Protein AF-A0A1S3MKS4-F1 (afdb_monomer_lite)

Radius of gyration: 28.26 Å; chains: 1; bounding box: 86×45×65 Å

Secondary structure (DSSP, 8-state):
----SSSHHHHHHHHHHHHHHHHHHHHHHHHHHHHHHTTTTTTT-HHHHHHHHHHHHHHHHHHHH-GGGHHHHHHHHHHHHHHHHHHHGGG-TTTTS-TTSSSS----------SS-SSS-EEEEEEESSSS-EEEEEEETT--HHHHHHHHHHHHT--GGG------------

Structure (mmCIF, N/CA/C/O backbone):
data_AF-A0A1S3MKS4-F1
#
_entry.id   AF-A0A1S3MKS4-F1
#
loop_
_atom_site.group_PDB
_atom_site.id
_atom_site.type_symbol
_atom_site.label_atom_id
_atom_site.label_alt_id
_atom_site.label_comp_id
_atom_site.label_asym_id
_atom_site.label_entity_id
_atom_site.label_seq_id
_atom_site.pdbx_PDB_ins_code
_atom_site.Cartn_x
_atom_site.Cartn_y
_atom_site.Cartn_z
_atom_site.occupancy
_atom_site.B_iso_or_equiv
_atom_site.auth_seq_id
_atom_site.auth_comp_id
_atom_site.auth_asym_id
_atom_site.auth_atom_id
_atom_site.pdbx_PDB_model_num
ATOM 1 N N . MET A 1 1 ? -54.703 14.744 34.509 1.00 38.34 1 MET A N 1
ATOM 2 C CA . MET A 1 1 ? -54.227 13.527 33.822 1.00 38.34 1 MET A CA 1
ATOM 3 C C . MET A 1 1 ? -53.393 14.000 32.650 1.00 38.34 1 MET A C 1
ATOM 5 O O . MET A 1 1 ? -53.961 14.507 31.702 1.00 38.34 1 MET A O 1
ATOM 9 N N . GLU A 1 2 ? -52.072 13.925 32.760 1.00 41.91 2 GLU A N 1
ATOM 10 C CA . GLU A 1 2 ? -51.130 14.356 31.719 1.00 41.91 2 GLU A CA 1
ATOM 11 C C . GLU A 1 2 ? -50.204 13.179 31.422 1.00 41.91 2 GLU A C 1
ATOM 13 O O . GLU A 1 2 ? -49.578 12.676 32.361 1.00 41.91 2 GLU A O 1
ATOM 18 N N . PRO A 1 3 ? -50.083 12.734 30.162 1.00 53.00 3 PRO A N 1
ATOM 19 C CA . PRO A 1 3 ? -48.975 11.881 29.792 1.00 53.00 3 PRO A CA 1
ATOM 20 C C . PRO A 1 3 ? -48.104 12.503 28.689 1.00 53.00 3 PRO A C 1
ATOM 22 O O . PRO A 1 3 ? -48.489 12.631 27.531 1.00 53.00 3 PRO A O 1
ATOM 25 N N . THR A 1 4 ? -46.845 12.725 29.078 1.00 53.44 4 THR A N 1
ATOM 26 C CA . THR A 1 4 ? -45.621 12.344 28.345 1.00 53.44 4 THR A CA 1
ATOM 27 C C . THR A 1 4 ? -45.410 12.868 26.920 1.00 53.44 4 THR A C 1
ATOM 29 O O . THR A 1 4 ? -45.708 12.189 25.940 1.00 53.44 4 THR A O 1
ATOM 32 N N . TY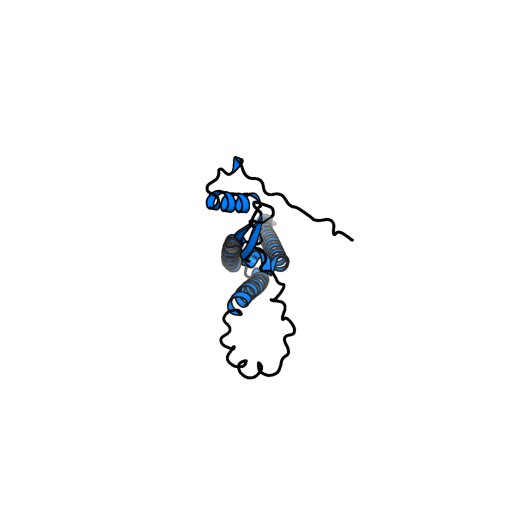R A 1 5 ? -44.670 13.979 26.804 1.00 42.50 5 TYR A N 1
ATOM 33 C CA . TYR A 1 5 ? -44.016 14.398 25.551 1.00 42.50 5 TYR A CA 1
ATOM 34 C C . TYR A 1 5 ? -42.472 14.488 25.629 1.00 42.50 5 TYR A C 1
ATOM 36 O O . TYR A 1 5 ? -41.839 15.085 24.763 1.00 42.50 5 TYR A O 1
ATOM 44 N N . CYS A 1 6 ? -41.814 13.878 26.627 1.00 45.75 6 CYS A N 1
ATOM 45 C CA . CYS A 1 6 ? -40.355 14.039 26.803 1.00 45.75 6 CYS A CA 1
ATOM 46 C C . CYS A 1 6 ? -39.463 12.863 26.356 1.00 45.75 6 CYS A C 1
ATOM 48 O O . CYS A 1 6 ? -38.249 13.036 26.289 1.00 45.75 6 CYS A O 1
ATOM 50 N N . SER A 1 7 ? -39.996 11.700 25.959 1.00 49.00 7 SER A N 1
ATOM 51 C CA . SER A 1 7 ? -39.128 10.549 25.618 1.00 49.00 7 SER A CA 1
ATOM 52 C C . SER A 1 7 ? -38.629 10.510 24.166 1.00 49.00 7 SER A C 1
ATOM 54 O O . SER A 1 7 ? -37.606 9.887 23.892 1.00 49.00 7 SER A O 1
ATOM 56 N N . ARG A 1 8 ? -39.273 11.194 23.205 1.00 41.84 8 ARG A N 1
ATOM 57 C CA . ARG A 1 8 ? -38.901 11.059 21.775 1.00 41.84 8 ARG A CA 1
ATOM 58 C C . ARG A 1 8 ? -37.531 11.642 21.410 1.00 41.84 8 ARG A C 1
ATOM 60 O O . ARG A 1 8 ? -36.870 11.098 20.533 1.00 41.84 8 ARG A O 1
ATOM 67 N N . ARG A 1 9 ? -37.076 12.714 22.070 1.00 46.56 9 ARG A N 1
ATOM 68 C CA . ARG A 1 9 ? -35.810 13.383 21.701 1.00 46.56 9 ARG A CA 1
ATOM 69 C C . ARG A 1 9 ? -34.565 12.652 22.216 1.00 46.56 9 ARG A C 1
ATOM 71 O O . ARG A 1 9 ? -33.535 12.668 21.549 1.00 46.56 9 ARG A O 1
ATOM 78 N N . HIS A 1 10 ? -34.663 11.958 23.352 1.00 47.22 10 HIS A N 1
ATOM 79 C CA . HIS A 1 10 ? -33.531 11.229 23.935 1.00 47.22 10 HIS A CA 1
ATOM 80 C C . HIS A 1 10 ? -33.202 9.921 23.203 1.00 47.22 10 HIS A C 1
ATOM 82 O O . HIS A 1 10 ? -32.030 9.561 23.112 1.00 47.22 10 HIS A O 1
ATOM 88 N N . HIS A 1 11 ? -34.196 9.234 22.630 1.00 48.22 11 HIS A N 1
ATOM 89 C CA . HIS A 1 11 ? -33.943 8.021 21.844 1.00 48.22 11 HIS A CA 1
ATOM 90 C C . HIS A 1 11 ? -33.217 8.322 20.527 1.00 48.22 11 HIS A C 1
ATOM 92 O O . HIS A 1 11 ? -32.281 7.613 20.172 1.00 48.22 11 HIS A O 1
ATOM 98 N N . GLN A 1 12 ? -33.565 9.425 19.857 1.00 52.16 12 GLN A N 1
ATOM 99 C CA . GLN A 1 12 ? -33.000 9.768 18.551 1.00 52.16 12 GLN A CA 1
ATOM 100 C C . GLN A 1 12 ? -31.512 10.163 18.610 1.00 52.16 12 GLN A C 1
ATOM 102 O O . GLN A 1 12 ? -30.762 9.865 17.685 1.00 52.16 12 GLN A O 1
ATOM 107 N N . GLY A 1 13 ? -31.060 10.810 19.692 1.00 56.75 13 GLY A N 1
ATOM 108 C CA . GLY A 1 13 ? -29.636 11.113 19.897 1.00 56.75 13 GLY A CA 1
ATOM 109 C C . GLY A 1 13 ? -28.801 9.870 20.225 1.00 56.75 13 GLY A C 1
ATOM 110 O O . GLY A 1 13 ? -27.683 9.727 19.734 1.00 56.75 13 GLY A O 1
ATOM 111 N N . LYS A 1 14 ? -29.372 8.937 21.001 1.00 58.12 14 LYS A N 1
ATOM 112 C CA . LYS A 1 14 ? -28.732 7.661 21.360 1.00 58.12 14 LYS A CA 1
ATOM 113 C C . LYS A 1 14 ? -28.582 6.727 20.155 1.00 58.12 14 LYS A C 1
ATOM 115 O O . LYS A 1 14 ? -27.545 6.084 20.025 1.00 58.12 14 LYS A O 1
ATOM 120 N N . ASP A 1 15 ? -29.579 6.692 19.270 1.00 61.84 15 ASP A N 1
ATOM 121 C CA . ASP A 1 15 ? -29.527 5.901 18.032 1.00 61.84 15 ASP A CA 1
ATOM 122 C C . ASP A 1 15 ? -28.475 6.428 17.055 1.00 61.84 15 ASP A C 1
ATOM 124 O O . ASP A 1 15 ? -27.693 5.652 16.515 1.00 61.84 15 ASP A O 1
ATOM 128 N N . LYS A 1 16 ? -28.378 7.754 16.891 1.00 66.06 16 LYS A N 1
ATOM 129 C CA . LYS A 1 16 ? -27.357 8.367 16.029 1.00 66.06 16 LYS A CA 1
ATOM 130 C C . LYS A 1 16 ? -25.936 8.084 16.518 1.00 66.06 16 LYS A C 1
ATOM 132 O O . LYS A 1 16 ? -25.069 7.776 15.709 1.00 66.06 16 LYS A O 1
ATOM 137 N N . GLY A 1 17 ? -25.695 8.148 17.831 1.00 72.19 17 GLY A N 1
ATOM 138 C CA . GLY A 1 17 ? -24.394 7.786 18.407 1.00 72.19 17 GLY A CA 1
ATOM 139 C C . GLY A 1 17 ? -24.044 6.315 18.167 1.00 72.19 17 GLY A C 1
ATOM 140 O O . GLY A 1 17 ? -22.916 5.991 17.803 1.00 72.19 17 GLY A O 1
ATOM 141 N N . LYS A 1 18 ? -25.033 5.423 18.284 1.00 78.94 18 LYS A N 1
ATOM 142 C CA . LYS A 1 18 ? -24.865 3.994 18.000 1.00 78.94 18 LYS A CA 1
ATOM 143 C C . LYS A 1 18 ? -24.568 3.725 16.520 1.00 78.94 18 LYS A C 1
ATOM 145 O O . LYS A 1 18 ? -23.648 2.977 16.217 1.00 78.94 18 LYS A O 1
ATOM 150 N N . GLU A 1 19 ? -25.262 4.402 15.610 1.00 83.44 19 GLU A N 1
ATOM 151 C CA . GLU A 1 19 ? -25.016 4.303 14.167 1.00 83.44 19 GLU A CA 1
ATOM 152 C C . GLU A 1 19 ? -23.606 4.788 13.787 1.00 83.44 19 GLU A C 1
ATOM 154 O O . GLU A 1 19 ? -22.912 4.149 12.992 1.00 83.44 19 GLU A O 1
ATOM 159 N N . VAL A 1 20 ? -23.143 5.893 14.383 1.00 84.50 20 VAL A N 1
ATOM 160 C CA . VAL A 1 20 ? -21.775 6.403 14.185 1.00 84.50 20 VAL A CA 1
ATOM 161 C C . VAL A 1 20 ? -20.740 5.392 14.679 1.00 84.50 20 VAL A C 1
ATOM 163 O O . VAL A 1 20 ? -19.743 5.156 13.994 1.00 84.50 20 VAL A O 1
ATOM 166 N N . LEU A 1 21 ? -20.981 4.755 15.826 1.00 82.88 21 LEU A N 1
ATOM 167 C CA . LEU A 1 21 ? -20.105 3.704 16.340 1.00 82.88 21 LEU A CA 1
ATOM 168 C C . LEU A 1 21 ? -20.056 2.478 15.442 1.00 82.88 21 LEU A C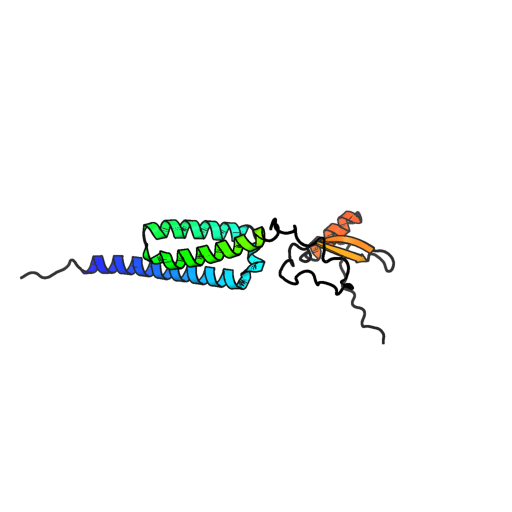 1
ATOM 170 O O . LEU A 1 21 ? -18.972 1.953 15.192 1.00 82.88 21 LEU A O 1
ATOM 174 N N . ASP A 1 22 ? -21.204 2.027 14.948 1.00 85.31 22 ASP A N 1
ATOM 175 C CA . ASP A 1 22 ? -21.280 0.856 14.078 1.00 85.31 22 ASP A CA 1
ATOM 176 C C . ASP A 1 22 ? -20.527 1.109 12.765 1.00 85.31 22 ASP A C 1
ATOM 178 O O . ASP A 1 22 ? -19.748 0.263 12.320 1.00 85.31 22 ASP A O 1
ATOM 182 N N . ARG A 1 23 ? -20.640 2.319 12.202 1.00 88.62 23 ARG A N 1
ATOM 183 C CA . ARG A 1 23 ? -19.836 2.744 11.043 1.00 88.62 23 ARG A CA 1
ATOM 184 C C . ARG A 1 23 ? -18.339 2.757 11.352 1.00 88.62 23 ARG A C 1
ATOM 186 O O . ARG A 1 23 ? -17.548 2.245 10.561 1.00 88.62 23 ARG A O 1
ATOM 193 N N . LYS A 1 24 ? -17.932 3.287 12.510 1.00 87.50 24 LYS A N 1
ATOM 194 C CA . LYS A 1 24 ? -16.525 3.266 12.948 1.00 87.50 24 LYS A CA 1
ATOM 195 C C . LYS A 1 24 ? -15.999 1.833 13.076 1.00 87.50 24 LYS A C 1
ATOM 197 O O . LYS A 1 24 ? -14.918 1.536 12.569 1.00 87.50 24 LYS A O 1
ATOM 202 N N . ARG A 1 25 ? -16.780 0.917 13.660 1.00 87.50 25 ARG A N 1
ATOM 203 C CA . ARG A 1 25 ? -16.433 -0.515 13.741 1.00 87.50 25 ARG A CA 1
ATOM 204 C C . ARG A 1 25 ? -16.270 -1.148 12.363 1.00 87.50 25 ARG A C 1
ATOM 206 O O . ARG A 1 25 ? -15.314 -1.891 12.158 1.00 87.50 25 ARG A O 1
ATOM 213 N N . GLN A 1 26 ? -17.152 -0.838 11.413 1.00 89.62 26 GLN A N 1
ATOM 214 C CA . GLN A 1 26 ? -17.040 -1.337 10.038 1.00 89.62 26 GLN A CA 1
ATOM 215 C C . GLN A 1 26 ? -15.741 -0.882 9.368 1.00 89.62 26 GLN A C 1
ATOM 217 O O . GLN A 1 26 ? -15.043 -1.704 8.775 1.00 89.62 26 GLN A O 1
ATOM 222 N N . VAL A 1 27 ? -15.375 0.396 9.514 1.00 91.12 27 VAL A N 1
ATOM 223 C CA . VAL A 1 27 ? -14.112 0.925 8.976 1.00 91.12 27 VAL A CA 1
ATOM 224 C C . VAL A 1 27 ? -12.915 0.219 9.613 1.00 91.12 27 VAL A C 1
ATOM 226 O O . VAL A 1 27 ? -12.018 -0.226 8.901 1.00 91.12 27 VAL A O 1
ATOM 229 N N . LEU A 1 28 ? -12.908 0.051 10.937 1.00 89.00 28 LEU A N 1
ATOM 230 C CA . LEU A 1 28 ? -11.826 -0.646 11.639 1.00 89.00 28 LEU A CA 1
ATOM 231 C C . LEU A 1 28 ? -11.705 -2.109 11.215 1.00 89.00 28 LEU A C 1
ATOM 233 O O . LEU A 1 28 ? -10.592 -2.610 11.041 1.00 89.00 28 LEU A O 1
ATOM 237 N N . HIS A 1 29 ? -12.834 -2.786 11.011 1.00 89.50 29 HIS A N 1
ATOM 238 C CA . HIS A 1 29 ? -12.849 -4.153 10.512 1.00 89.50 29 HIS A CA 1
ATOM 239 C C . HIS A 1 29 ? -12.270 -4.236 9.097 1.00 89.50 29 HIS A C 1
ATOM 241 O O . HIS A 1 29 ? -11.389 -5.059 8.849 1.00 89.50 29 HIS A O 1
ATOM 247 N N . LEU A 1 30 ? -12.693 -3.339 8.203 1.00 91.25 30 LEU A N 1
ATOM 248 C CA . LEU A 1 30 ? -12.200 -3.274 6.830 1.00 91.25 30 LEU A CA 1
ATOM 249 C C . LEU A 1 30 ? -10.694 -2.999 6.783 1.00 91.25 30 LEU A C 1
ATOM 251 O O . LEU A 1 30 ? -9.970 -3.699 6.079 1.00 91.25 30 LEU A O 1
ATOM 255 N N . VAL A 1 31 ? -10.206 -2.029 7.562 1.00 89.50 31 VAL A N 1
ATOM 256 C CA . VAL A 1 31 ? -8.768 -1.730 7.643 1.00 89.50 31 VAL A CA 1
ATOM 257 C C . VAL A 1 31 ? -8.005 -2.934 8.183 1.00 89.50 31 VAL A C 1
ATOM 259 O O . VAL A 1 31 ? -6.984 -3.308 7.616 1.00 89.50 31 VAL A O 1
ATOM 262 N N . THR A 1 32 ? -8.516 -3.588 9.227 1.00 86.06 32 THR A N 1
ATOM 263 C CA . THR A 1 32 ? -7.887 -4.794 9.782 1.00 86.06 32 THR A CA 1
ATOM 264 C C . THR A 1 32 ? -7.781 -5.890 8.721 1.00 86.06 32 THR A C 1
ATOM 266 O O . THR A 1 32 ? -6.701 -6.448 8.533 1.00 86.06 32 THR A O 1
ATOM 269 N N . GLN A 1 33 ? -8.859 -6.158 7.979 1.00 86.56 33 GLN A N 1
ATOM 270 C CA . GLN A 1 33 ? -8.861 -7.133 6.887 1.00 86.56 33 GLN A CA 1
ATOM 271 C C . GLN A 1 33 ? -7.878 -6.749 5.777 1.00 86.56 33 GLN A C 1
ATOM 273 O O . GLN A 1 33 ? -7.039 -7.562 5.386 1.00 86.56 33 GLN A O 1
ATOM 278 N N . TRP A 1 34 ? -7.918 -5.502 5.314 1.00 88.00 34 TRP A N 1
ATOM 279 C CA . TRP A 1 34 ? -7.009 -4.993 4.290 1.00 88.00 34 TRP A CA 1
ATOM 280 C C . TRP A 1 34 ? -5.543 -5.149 4.708 1.00 88.00 34 TRP A C 1
ATOM 282 O O . TRP A 1 34 ? -4.741 -5.725 3.971 1.00 88.00 34 TRP A O 1
ATOM 292 N N . THR A 1 35 ? -5.196 -4.753 5.932 1.00 83.50 35 THR A N 1
ATOM 293 C CA . THR A 1 35 ? -3.832 -4.898 6.450 1.00 83.50 35 THR A CA 1
ATOM 294 C C . THR A 1 35 ? -3.424 -6.365 6.622 1.00 83.50 35 THR A C 1
ATOM 296 O O . THR A 1 35 ? -2.253 -6.691 6.439 1.00 83.50 35 THR A O 1
ATOM 299 N N . THR A 1 36 ? -4.349 -7.279 6.938 1.00 81.75 36 THR A N 1
ATOM 300 C CA . THR A 1 36 ? -4.029 -8.719 6.970 1.00 81.75 36 THR A CA 1
ATOM 301 C C . THR A 1 36 ? -3.777 -9.314 5.586 1.00 81.75 36 THR A C 1
ATOM 303 O O . THR A 1 36 ? -2.916 -10.183 5.465 1.00 81.75 36 THR A O 1
ATOM 306 N N . LEU A 1 37 ? -4.479 -8.843 4.551 1.00 81.56 37 LEU A N 1
ATOM 307 C CA . LEU A 1 37 ? -4.343 -9.347 3.180 1.00 81.56 37 LEU A CA 1
ATOM 308 C C . LEU A 1 37 ? -3.041 -8.877 2.525 1.00 81.56 37 LEU A C 1
ATOM 310 O O . LEU A 1 37 ? -2.322 -9.678 1.935 1.00 81.56 37 LEU A O 1
ATOM 314 N N . TYR A 1 38 ? -2.698 -7.598 2.681 1.00 72.50 38 TYR A N 1
ATOM 315 C CA . TYR A 1 38 ? -1.514 -6.989 2.062 1.00 72.50 38 TYR A CA 1
ATOM 316 C C . TYR A 1 38 ? -0.325 -6.870 3.033 1.00 72.50 38 TYR A C 1
ATOM 318 O O . TYR A 1 38 ? 0.545 -6.016 2.873 1.00 72.50 38 TYR A O 1
ATOM 326 N N . ARG A 1 39 ? -0.289 -7.740 4.050 1.00 70.25 39 ARG A N 1
ATOM 327 C CA . ARG A 1 39 ? 0.582 -7.698 5.240 1.00 70.25 39 ARG A CA 1
ATOM 328 C C . ARG A 1 39 ? 2.035 -7.306 4.984 1.00 70.25 39 ARG A C 1
ATOM 330 O O . ARG A 1 39 ? 2.580 -6.490 5.725 1.00 70.25 39 ARG A O 1
ATOM 337 N N . ASP A 1 40 ? 2.650 -7.914 3.979 1.00 65.75 40 ASP A N 1
ATOM 338 C CA . ASP A 1 40 ? 4.070 -7.728 3.695 1.00 65.75 40 ASP A CA 1
ATOM 339 C C . ASP A 1 40 ? 4.319 -6.607 2.666 1.00 65.75 40 ASP A C 1
ATOM 341 O O . ASP A 1 40 ? 5.381 -6.001 2.688 1.00 65.75 40 ASP A O 1
ATOM 345 N N . PHE A 1 41 ? 3.332 -6.291 1.817 1.00 63.75 41 PHE A N 1
ATOM 346 C CA . PHE A 1 41 ? 3.397 -5.219 0.812 1.00 63.75 41 PHE A CA 1
ATOM 347 C C . PHE A 1 41 ? 3.255 -3.835 1.456 1.00 63.75 41 PHE A C 1
ATOM 349 O O . PHE A 1 41 ? 4.059 -2.936 1.245 1.00 63.75 41 PHE A O 1
ATOM 356 N N . LEU A 1 42 ? 2.284 -3.694 2.358 1.00 66.75 42 LEU A N 1
ATOM 357 C CA . LEU A 1 42 ? 2.009 -2.448 3.078 1.00 66.75 42 LEU A CA 1
ATOM 358 C C . LEU A 1 42 ? 3.097 -2.055 4.085 1.00 66.75 42 LEU A C 1
ATOM 360 O O . LEU A 1 42 ? 3.021 -0.986 4.684 1.00 66.75 42 LEU A O 1
ATOM 364 N N . ARG A 1 43 ? 4.076 -2.936 4.324 1.00 67.12 43 ARG A N 1
ATOM 365 C CA . ARG A 1 43 ? 5.134 -2.728 5.317 1.00 67.12 43 ARG A CA 1
ATOM 366 C C . ARG A 1 43 ? 6.178 -1.720 4.880 1.00 67.12 43 ARG A C 1
ATOM 368 O O . ARG A 1 43 ? 6.755 -1.035 5.728 1.00 67.12 43 ARG A O 1
ATOM 375 N N . GLU A 1 44 ? 6.460 -1.673 3.590 1.00 64.50 44 GLU A N 1
ATOM 376 C CA . GLU A 1 44 ? 7.534 -0.841 3.052 1.00 64.50 44 GLU A CA 1
ATOM 377 C C . GLU A 1 44 ? 7.055 0.594 2.805 1.00 64.50 44 GLU A C 1
ATOM 379 O O . GLU A 1 44 ? 7.851 1.524 2.891 1.00 64.50 44 GLU A O 1
ATOM 384 N N . ASP A 1 45 ? 5.746 0.784 2.641 1.00 76.50 45 ASP A N 1
ATOM 385 C CA . ASP A 1 45 ? 5.136 2.067 2.319 1.00 76.50 45 ASP A CA 1
ATOM 386 C C . ASP A 1 45 ? 5.037 3.015 3.539 1.00 76.50 45 ASP A C 1
ATOM 388 O O . ASP A 1 45 ? 4.386 2.731 4.553 1.00 76.50 45 ASP A O 1
ATOM 392 N N . GLU A 1 46 ? 5.684 4.180 3.440 1.00 79.94 46 GLU A N 1
ATOM 393 C CA . GLU A 1 46 ? 5.669 5.228 4.471 1.00 79.94 46 GLU A CA 1
ATOM 394 C C . GLU A 1 46 ? 4.286 5.872 4.664 1.00 79.94 46 GLU A C 1
ATOM 396 O O . GLU A 1 46 ? 3.904 6.210 5.792 1.00 79.94 46 GLU A O 1
ATOM 401 N N . HIS A 1 47 ? 3.490 6.003 3.601 1.00 82.06 47 HIS A N 1
ATOM 402 C CA . HIS A 1 47 ? 2.135 6.546 3.681 1.00 82.06 47 HIS A CA 1
ATOM 403 C C . HIS A 1 47 ? 1.219 5.609 4.458 1.00 82.06 47 HIS A C 1
ATOM 405 O O . HIS A 1 47 ? 0.419 6.068 5.280 1.00 82.06 47 HIS A O 1
ATOM 411 N N . VAL A 1 48 ? 1.374 4.298 4.278 1.00 84.38 48 VAL A N 1
ATOM 412 C CA . VAL A 1 48 ? 0.598 3.310 5.035 1.00 84.38 48 VAL A CA 1
ATOM 413 C C . VAL A 1 48 ? 0.970 3.345 6.516 1.00 84.38 48 VAL A C 1
ATOM 415 O O . VAL A 1 48 ? 0.082 3.334 7.374 1.00 84.38 48 VAL A O 1
ATOM 418 N N . LYS A 1 49 ? 2.259 3.486 6.852 1.00 81.69 49 LYS A N 1
ATOM 419 C CA . LYS A 1 49 ? 2.698 3.676 8.248 1.00 81.69 49 LYS A CA 1
ATOM 420 C C . LYS A 1 49 ? 2.069 4.923 8.872 1.00 81.69 49 LYS A C 1
ATOM 422 O O . LYS A 1 49 ? 1.569 4.860 10.002 1.00 81.69 49 LYS A O 1
ATOM 427 N N . LEU A 1 50 ? 2.064 6.044 8.150 1.00 86.62 50 LEU A N 1
ATOM 428 C CA . LEU A 1 50 ? 1.472 7.297 8.622 1.00 86.62 50 LEU A CA 1
ATOM 429 C C . LEU A 1 50 ? -0.049 7.187 8.796 1.00 86.62 50 LEU A C 1
ATOM 431 O O . LEU A 1 50 ? -0.582 7.627 9.822 1.00 86.62 50 LEU A O 1
ATOM 435 N N . PHE A 1 51 ? -0.737 6.562 7.839 1.00 89.00 51 PHE A N 1
ATOM 436 C CA . PHE A 1 51 ? -2.170 6.288 7.909 1.00 89.00 51 PHE A CA 1
ATOM 437 C C . PHE A 1 51 ? -2.508 5.455 9.148 1.00 89.00 51 PHE A C 1
ATOM 439 O O . PHE A 1 51 ? -3.337 5.864 9.958 1.00 89.00 51 PHE A O 1
ATOM 446 N N . MET A 1 52 ? -1.802 4.342 9.364 1.00 86.88 52 MET A N 1
ATOM 447 C CA . MET A 1 52 ? -2.040 3.448 10.500 1.00 86.88 52 MET A CA 1
ATOM 448 C C . MET A 1 52 ? -1.788 4.133 11.850 1.00 86.88 52 MET A C 1
ATOM 450 O O . MET A 1 52 ? -2.559 3.950 12.794 1.00 86.88 52 MET A O 1
ATOM 454 N N . LYS A 1 53 ? -0.744 4.968 11.949 1.00 86.56 53 LYS A N 1
ATOM 455 C CA . LYS A 1 53 ? -0.468 5.773 13.151 1.00 86.56 53 LYS A CA 1
ATOM 456 C C . LYS A 1 53 ? -1.591 6.773 13.427 1.00 86.56 53 LYS A C 1
ATOM 458 O O . LYS A 1 53 ? -1.994 6.948 14.577 1.00 86.56 53 LYS A O 1
ATOM 463 N N . THR A 1 54 ? -2.091 7.418 12.380 1.00 90.44 54 THR A N 1
ATOM 464 C CA . THR A 1 54 ? -3.177 8.396 12.476 1.00 90.44 54 THR A CA 1
ATOM 465 C C . THR A 1 54 ? -4.489 7.727 12.878 1.00 90.44 54 THR A C 1
ATOM 467 O O . THR A 1 54 ? -5.143 8.187 13.810 1.00 90.44 54 THR A O 1
ATOM 470 N N . LEU A 1 55 ? -4.822 6.596 12.254 1.00 89.81 55 LEU A N 1
ATOM 471 C CA . LEU A 1 55 ? -5.997 5.796 12.588 1.00 89.81 55 LEU A CA 1
ATOM 472 C C . LEU A 1 55 ? -5.970 5.327 14.046 1.00 89.81 55 LEU A C 1
ATOM 474 O O . LEU A 1 55 ? -6.970 5.439 14.747 1.00 89.81 55 LEU A O 1
ATOM 478 N N . TYR A 1 56 ? -4.819 4.840 14.520 1.00 86.81 56 TYR A N 1
ATOM 479 C CA . TYR A 1 56 ? -4.677 4.405 15.908 1.00 86.81 56 TYR A CA 1
ATOM 480 C C . TYR A 1 56 ? -4.885 5.559 16.897 1.00 86.81 56 TYR A C 1
ATOM 482 O O . TYR A 1 56 ? -5.505 5.356 17.936 1.00 86.81 56 TYR A O 1
ATOM 490 N N . ARG A 1 57 ? -4.422 6.774 16.572 1.00 89.06 57 ARG A N 1
ATOM 491 C CA . ARG A 1 57 ? -4.678 7.966 17.394 1.00 89.06 57 ARG A CA 1
ATOM 492 C C . ARG A 1 57 ? -6.171 8.288 17.470 1.00 89.06 57 ARG A C 1
ATOM 494 O O . ARG A 1 57 ? -6.681 8.400 18.575 1.00 89.06 57 ARG A O 1
ATOM 501 N N . PHE A 1 58 ? -6.873 8.322 16.336 1.00 88.56 58 PHE A N 1
ATOM 502 C CA . PHE A 1 58 ? -8.323 8.553 16.332 1.00 88.56 58 PHE A CA 1
ATOM 503 C C . PHE A 1 58 ? -9.094 7.491 17.114 1.00 88.56 58 PHE A C 1
ATOM 505 O O . PHE A 1 58 ? -10.036 7.807 17.828 1.00 88.56 58 PHE A O 1
ATOM 512 N N . LEU A 1 59 ? -8.669 6.232 17.027 1.00 87.88 59 LEU A N 1
ATOM 513 C CA . LEU A 1 59 ? -9.285 5.158 17.794 1.00 87.88 59 LEU A CA 1
ATOM 514 C C . LEU A 1 59 ? -9.075 5.329 19.310 1.00 87.88 59 LEU A C 1
ATOM 516 O O . LEU A 1 59 ? -9.959 4.982 20.090 1.00 87.88 59 LEU A O 1
ATOM 520 N N . LEU A 1 60 ? -7.913 5.834 19.739 1.00 85.81 60 LEU A N 1
ATOM 521 C CA . LEU A 1 60 ? -7.664 6.138 21.151 1.00 85.81 60 LEU A CA 1
ATOM 522 C C . LEU A 1 60 ? -8.525 7.305 21.640 1.00 85.81 60 LEU A C 1
ATOM 524 O O . LEU A 1 60 ? -9.041 7.234 22.754 1.00 85.81 60 LEU A O 1
ATOM 528 N N . ASP A 1 61 ? -8.703 8.334 20.812 1.00 87.12 61 ASP A N 1
ATOM 529 C CA . ASP A 1 61 ? -9.595 9.454 21.121 1.00 87.12 61 ASP A CA 1
ATOM 530 C C . ASP A 1 61 ? -11.047 8.954 21.253 1.00 87.12 61 ASP A C 1
ATOM 532 O O . ASP A 1 61 ? -11.733 9.251 22.231 1.00 87.12 61 ASP A O 1
ATOM 536 N N . ASP A 1 62 ? -11.483 8.087 20.336 1.00 85.25 62 ASP A N 1
ATOM 537 C CA . ASP A 1 62 ? -12.818 7.482 20.349 1.00 85.25 62 ASP A CA 1
ATOM 538 C C . ASP A 1 62 ? -13.053 6.547 21.541 1.00 85.25 62 ASP A C 1
ATOM 540 O O . ASP A 1 62 ? -14.184 6.414 22.000 1.00 85.25 62 ASP A O 1
ATOM 544 N N . LEU A 1 63 ? -12.013 5.900 22.072 1.00 85.00 63 LEU A N 1
ATOM 545 C CA . LEU A 1 63 ? -12.125 5.050 23.261 1.00 85.00 63 LEU A CA 1
ATOM 546 C C . LEU A 1 63 ? -12.492 5.827 24.523 1.00 85.00 63 LEU A C 1
ATOM 548 O O . LEU A 1 63 ? -13.114 5.251 25.417 1.00 85.00 63 LEU A O 1
ATOM 552 N N . TYR A 1 64 ? -12.113 7.106 24.601 1.00 80.88 64 TYR A N 1
ATOM 553 C CA . TYR A 1 64 ? -12.488 7.963 25.723 1.00 80.88 64 TYR A CA 1
ATOM 554 C C . TYR A 1 64 ? -14.007 8.168 25.777 1.00 80.88 64 TYR A C 1
ATOM 556 O O . TYR A 1 64 ? -14.607 8.116 26.849 1.00 80.88 64 TYR A O 1
ATOM 564 N N . GLU A 1 65 ? -14.636 8.346 24.614 1.00 81.12 65 GLU A N 1
ATOM 565 C CA . GLU A 1 65 ? -16.084 8.532 24.487 1.00 81.12 65 GLU A CA 1
ATOM 566 C C . GLU A 1 65 ? -16.838 7.188 24.432 1.00 81.12 65 GLU A C 1
ATOM 568 O O . GLU A 1 65 ? -17.967 7.068 24.914 1.00 81.12 65 GLU A O 1
ATOM 573 N N . TYR A 1 66 ? -16.199 6.144 23.896 1.00 80.94 66 TYR A N 1
ATOM 574 C CA . TYR A 1 66 ? -16.817 4.858 23.591 1.00 80.94 66 TYR A CA 1
ATOM 575 C C . TYR A 1 66 ? -15.962 3.666 24.049 1.00 80.94 66 TYR A C 1
ATOM 577 O O . TYR A 1 66 ? -15.337 2.979 23.232 1.00 80.94 66 TYR A O 1
ATOM 585 N N . PRO A 1 67 ? -16.019 3.303 25.342 1.00 80.12 67 PRO A N 1
ATOM 586 C CA . PRO A 1 67 ? -15.225 2.200 25.896 1.00 80.12 67 PRO A CA 1
ATOM 587 C C . PRO A 1 67 ? -15.537 0.834 25.259 1.00 80.12 67 PRO A C 1
ATOM 589 O O . PRO A 1 67 ? -14.736 -0.093 25.320 1.00 80.12 67 PRO A O 1
ATOM 592 N N . THR A 1 68 ? -16.678 0.695 24.577 1.00 82.44 68 THR A N 1
ATOM 593 C CA . THR A 1 68 ? -17.052 -0.540 23.869 1.00 82.44 68 THR A CA 1
ATOM 594 C C . THR A 1 68 ? -16.155 -0.874 22.664 1.00 82.44 68 THR A C 1
ATOM 596 O O . THR A 1 68 ? -16.256 -1.989 22.148 1.00 82.44 68 THR A O 1
ATOM 599 N N . LEU A 1 69 ? -15.296 0.049 22.208 1.00 81.38 69 LEU A N 1
ATOM 600 C CA . LEU A 1 69 ? -14.322 -0.152 21.119 1.00 81.38 69 LEU A CA 1
ATOM 601 C C . LEU A 1 69 ? -13.025 -0.854 21.573 1.00 81.38 69 LEU A C 1
ATOM 603 O O . LEU A 1 69 ? -12.109 -1.058 20.775 1.00 81.38 69 LEU A O 1
ATOM 607 N N . GLU A 1 70 ? -12.915 -1.231 22.853 1.00 84.00 70 GLU A N 1
ATOM 608 C CA . GLU A 1 70 ? -11.698 -1.831 23.424 1.00 84.00 70 GLU A CA 1
ATOM 609 C C . GLU A 1 70 ? -11.274 -3.116 22.695 1.00 84.00 70 GLU A C 1
ATOM 611 O O . GLU A 1 70 ? -10.083 -3.405 22.548 1.00 84.00 70 GLU A O 1
ATOM 616 N N . LYS A 1 71 ? -12.242 -3.892 22.198 1.00 85.31 71 LYS A N 1
ATOM 617 C CA . LYS A 1 71 ? -11.964 -5.118 21.445 1.00 85.31 71 LYS A CA 1
ATOM 618 C C . LYS A 1 71 ? -11.246 -4.804 20.130 1.00 85.31 71 LYS A C 1
ATOM 620 O O . LYS A 1 71 ? -10.173 -5.351 19.877 1.00 85.31 71 LYS A O 1
ATOM 625 N N . GLU A 1 72 ? -11.803 -3.899 19.331 1.00 82.50 72 GLU A N 1
ATOM 626 C CA . GLU A 1 72 ? -11.232 -3.456 18.059 1.00 82.50 72 GLU A CA 1
ATOM 627 C C . GLU A 1 72 ? -9.855 -2.816 18.259 1.00 82.50 72 GLU A C 1
ATOM 629 O O . GLU A 1 72 ? -8.937 -3.058 17.473 1.00 82.50 72 GLU A O 1
ATOM 634 N N . GLN A 1 73 ? -9.677 -2.066 19.351 1.00 85.00 73 GLN A N 1
ATOM 635 C CA . GLN A 1 73 ? -8.379 -1.512 19.722 1.00 85.00 73 GLN A CA 1
ATOM 636 C C . GLN A 1 73 ? -7.326 -2.597 19.938 1.00 85.00 73 GLN A C 1
ATOM 638 O O . GLN A 1 73 ? -6.221 -2.498 19.396 1.00 85.00 73 GLN A O 1
ATOM 643 N N . LYS A 1 74 ? -7.649 -3.631 20.722 1.00 85.88 74 LYS A N 1
ATOM 644 C CA . LYS A 1 74 ? -6.721 -4.731 21.019 1.00 85.88 74 LYS A CA 1
ATOM 645 C C . LYS A 1 74 ? -6.352 -5.496 19.755 1.00 85.88 74 LYS A C 1
ATOM 647 O O . LYS A 1 74 ? -5.191 -5.882 19.597 1.00 85.88 74 LYS A O 1
ATOM 652 N N . ASP A 1 75 ? -7.304 -5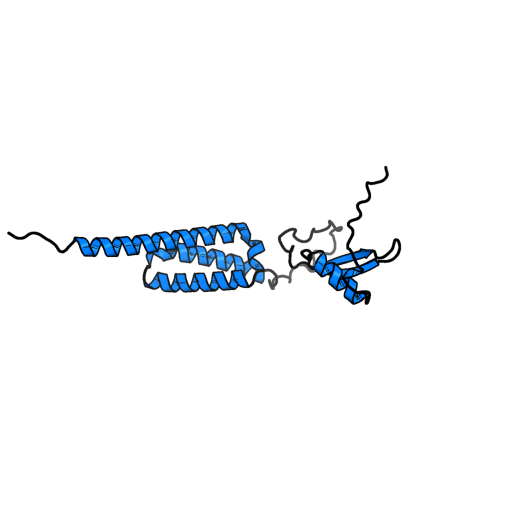.698 18.854 1.00 84.69 75 ASP A N 1
ATOM 653 C CA . ASP A 1 75 ? -7.074 -6.404 17.595 1.00 84.69 75 ASP A CA 1
ATOM 654 C C . ASP A 1 75 ? -6.187 -5.585 16.645 1.00 84.69 75 ASP A C 1
ATOM 656 O O . ASP A 1 75 ?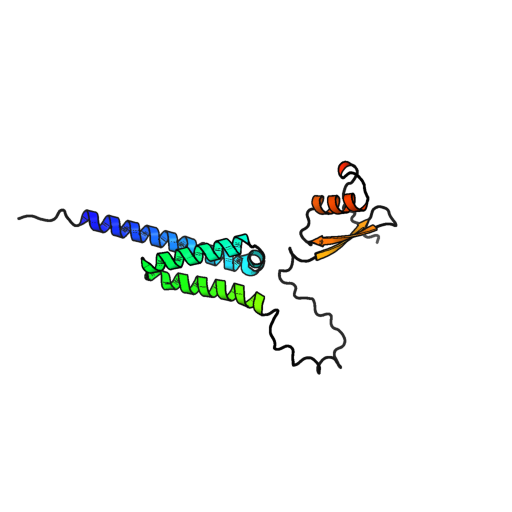 -5.176 -6.102 16.153 1.00 84.69 75 ASP A O 1
ATOM 660 N N . LEU A 1 76 ? -6.453 -4.283 16.497 1.00 83.75 76 LEU A N 1
ATOM 661 C CA . LEU A 1 76 ? -5.591 -3.382 15.727 1.00 83.75 76 LEU A CA 1
ATOM 662 C C . LEU A 1 76 ? -4.190 -3.275 16.351 1.00 83.75 76 LEU A C 1
ATOM 664 O O . LEU A 1 76 ? -3.181 -3.308 15.646 1.00 83.75 76 LEU A O 1
ATOM 668 N N . GLN A 1 77 ? -4.088 -3.220 17.680 1.00 83.50 77 GLN A N 1
ATOM 669 C CA . GLN A 1 77 ? -2.803 -3.175 18.376 1.00 83.50 77 GLN A CA 1
ATOM 670 C C . GLN A 1 77 ? -1.991 -4.461 18.163 1.00 83.50 77 GLN A C 1
ATOM 672 O O . GLN A 1 77 ? -0.775 -4.394 17.963 1.00 83.50 77 GLN A O 1
ATOM 677 N N . LYS A 1 78 ? -2.628 -5.638 18.184 1.00 84.25 78 LYS A N 1
ATOM 678 C CA . LYS A 1 78 ? -1.966 -6.910 17.845 1.00 84.25 78 LYS A CA 1
ATOM 679 C C . LYS A 1 78 ? -1.448 -6.888 16.410 1.00 84.25 78 LYS A C 1
ATOM 681 O O . LYS A 1 78 ? -0.302 -7.280 16.187 1.00 84.25 78 LYS A O 1
ATOM 686 N N . LEU A 1 79 ? -2.245 -6.384 15.471 1.00 80.00 79 LEU A N 1
ATOM 687 C CA . LEU A 1 79 ? -1.872 -6.259 14.064 1.00 80.00 79 LEU A CA 1
ATOM 688 C C . LEU A 1 79 ? -0.656 -5.338 13.878 1.00 80.00 79 LEU A C 1
ATOM 690 O O . LEU A 1 79 ? 0.338 -5.739 13.273 1.00 80.00 79 LEU A O 1
ATOM 694 N N . LEU A 1 80 ? -0.672 -4.157 14.500 1.00 76.88 80 LEU A N 1
ATOM 695 C CA . LEU A 1 80 ? 0.450 -3.209 14.494 1.00 76.88 80 LEU A CA 1
ATOM 696 C C . LEU A 1 80 ? 1.717 -3.801 15.134 1.00 76.88 80 LEU A C 1
ATOM 698 O O . LEU A 1 80 ? 2.827 -3.618 14.631 1.00 76.88 80 LEU A O 1
ATOM 702 N N . ARG A 1 81 ? 1.581 -4.556 16.233 1.00 75.38 81 ARG A N 1
ATOM 703 C CA . ARG A 1 81 ? 2.713 -5.247 16.880 1.00 75.38 81 ARG A CA 1
ATOM 704 C C . ARG A 1 81 ? 3.296 -6.356 16.011 1.00 75.38 81 ARG A C 1
ATOM 706 O O . ARG A 1 81 ? 4.509 -6.556 16.038 1.00 75.38 81 ARG A O 1
ATOM 713 N N . LEU A 1 82 ? 2.460 -7.097 15.286 1.00 70.25 82 LEU A N 1
ATOM 714 C CA . LEU A 1 82 ? 2.924 -8.086 14.309 1.00 70.25 82 LEU A CA 1
ATOM 715 C C . LEU A 1 82 ? 3.701 -7.399 13.187 1.00 70.25 82 LEU A C 1
ATOM 717 O O . LEU A 1 82 ? 4.759 -7.879 12.800 1.00 70.25 82 LEU A O 1
ATOM 721 N N . HIS A 1 83 ? 3.235 -6.240 12.736 1.00 67.31 83 HIS A N 1
ATOM 722 C CA . HIS A 1 83 ? 3.921 -5.447 11.725 1.00 67.31 83 HIS A CA 1
ATOM 723 C C . HIS A 1 83 ? 5.320 -4.980 12.183 1.00 67.31 83 HIS A C 1
ATOM 725 O O . HIS A 1 83 ? 6.281 -5.049 11.421 1.00 67.31 83 HIS A O 1
ATOM 731 N N . ARG A 1 84 ? 5.470 -4.597 13.462 1.00 62.06 84 ARG A N 1
ATOM 732 C CA . ARG A 1 84 ? 6.751 -4.156 14.052 1.00 62.06 84 ARG A CA 1
ATOM 733 C C . ARG A 1 84 ? 7.756 -5.291 14.291 1.00 62.06 84 ARG A C 1
ATOM 735 O O . ARG A 1 84 ? 8.960 -5.067 14.180 1.00 62.06 84 ARG A O 1
ATOM 742 N N . ARG A 1 85 ? 7.294 -6.496 14.647 1.00 56.00 85 ARG A N 1
ATOM 743 C CA . ARG A 1 85 ? 8.184 -7.608 15.040 1.00 56.00 85 ARG A CA 1
ATOM 744 C C . ARG A 1 85 ? 9.002 -8.188 13.883 1.00 56.00 85 ARG A C 1
ATOM 746 O O . ARG A 1 85 ? 10.153 -8.527 14.115 1.00 56.00 85 ARG A O 1
ATOM 753 N N . HIS A 1 86 ? 8.498 -8.180 12.649 1.00 52.44 86 HIS A N 1
ATOM 754 C CA . HIS A 1 86 ? 9.291 -8.656 11.501 1.00 52.44 86 HIS A CA 1
ATOM 755 C C . HIS A 1 86 ? 10.390 -7.677 11.059 1.00 52.44 86 HIS A C 1
ATOM 757 O O . HIS A 1 86 ? 11.277 -8.065 10.315 1.00 52.44 86 HIS A O 1
ATOM 763 N N . THR A 1 87 ? 10.373 -6.422 11.524 1.00 45.34 87 THR A N 1
ATOM 764 C CA . THR A 1 87 ? 11.496 -5.481 11.337 1.00 45.34 87 THR A CA 1
ATOM 765 C C . THR A 1 87 ? 12.598 -5.694 12.373 1.00 45.34 87 THR A C 1
ATOM 767 O O . THR A 1 87 ? 13.762 -5.457 12.091 1.00 45.34 87 THR A O 1
ATOM 770 N N . ALA A 1 88 ? 12.247 -6.155 13.577 1.00 40.34 88 ALA A N 1
ATOM 771 C CA . ALA A 1 88 ? 13.214 -6.400 14.647 1.00 40.34 88 ALA A CA 1
ATOM 772 C C . ALA A 1 88 ? 13.915 -7.766 14.531 1.00 40.34 88 ALA A C 1
ATOM 774 O O . ALA A 1 88 ? 14.967 -7.968 15.130 1.00 40.34 88 ALA A O 1
ATOM 775 N N . GLU A 1 89 ? 13.354 -8.703 13.765 1.00 38.97 89 GLU A N 1
ATOM 776 C CA . GLU A 1 89 ? 13.914 -10.049 13.605 1.00 38.97 89 GLU A CA 1
ATOM 777 C C . GLU A 1 89 ? 15.169 -10.080 12.706 1.00 38.97 89 GLU A C 1
ATOM 779 O O . GLU A 1 89 ? 15.975 -11.001 12.818 1.00 38.97 89 GLU A O 1
ATOM 784 N N . GLU A 1 90 ? 15.420 -9.022 11.923 1.00 37.19 90 GLU A N 1
ATOM 785 C CA . GLU A 1 90 ? 16.717 -8.785 11.260 1.00 37.19 90 GLU A CA 1
ATOM 786 C C . GLU A 1 90 ? 17.839 -8.405 12.243 1.00 37.19 90 GLU A C 1
ATOM 788 O O . GLU A 1 90 ? 19.015 -8.594 11.942 1.00 37.19 90 GLU A O 1
ATOM 793 N N . TYR A 1 91 ? 17.491 -7.951 13.451 1.00 41.66 91 TYR A N 1
ATOM 794 C CA . TYR A 1 91 ? 18.422 -7.578 14.519 1.00 41.66 91 TYR A CA 1
ATOM 795 C C . TYR A 1 91 ? 18.202 -8.432 15.781 1.00 41.66 91 TYR A C 1
ATOM 797 O O . TYR A 1 91 ? 18.223 -7.945 16.910 1.00 41.66 91 TYR A O 1
ATOM 805 N N . SER A 1 92 ? 17.993 -9.742 15.621 1.00 34.84 92 SER A N 1
ATOM 806 C CA . SER A 1 92 ? 18.069 -10.665 16.760 1.00 34.84 92 SER A CA 1
ATOM 807 C C . SER A 1 92 ? 19.537 -10.836 17.205 1.00 34.84 92 SER A C 1
ATOM 809 O O . SER A 1 92 ? 20.350 -11.330 16.417 1.00 34.84 92 SER A O 1
ATOM 811 N N . PRO A 1 93 ? 19.921 -10.520 18.464 1.00 43.78 93 PRO A N 1
ATOM 812 C CA . PRO A 1 93 ? 21.298 -10.687 18.948 1.00 43.78 93 PRO A CA 1
ATOM 813 C C . PRO A 1 93 ? 21.711 -12.158 19.137 1.00 43.78 93 PRO A C 1
ATOM 815 O O . PRO A 1 93 ? 22.829 -12.439 19.567 1.00 43.78 93 PRO A O 1
ATOM 818 N N . HIS A 1 94 ? 20.832 -13.121 18.839 1.00 45.00 94 HIS A N 1
ATOM 819 C CA . HIS A 1 94 ? 21.056 -14.541 19.121 1.00 45.00 94 HIS A CA 1
ATOM 820 C C . HIS A 1 94 ? 21.830 -15.308 18.034 1.00 45.00 94 HIS A C 1
ATOM 822 O O . HIS A 1 94 ? 21.932 -16.533 18.088 1.00 45.00 94 HIS A O 1
ATOM 828 N N . ARG A 1 95 ? 22.500 -14.620 17.099 1.00 47.16 95 ARG A N 1
ATOM 829 C CA . ARG A 1 95 ? 23.459 -15.232 16.153 1.00 47.16 95 ARG A CA 1
ATOM 830 C C . ARG A 1 95 ? 24.801 -15.656 16.790 1.00 47.16 95 ARG A C 1
ATOM 832 O O . ARG A 1 95 ? 25.820 -15.691 16.110 1.00 47.16 95 ARG A O 1
ATOM 839 N N . LYS A 1 96 ? 24.829 -16.021 18.076 1.00 43.16 96 LYS A N 1
ATOM 840 C CA . LYS A 1 96 ? 26.040 -16.536 18.750 1.00 43.16 96 LYS A CA 1
ATOM 841 C C . LYS A 1 96 ? 26.136 -18.064 18.825 1.00 43.16 96 LYS A C 1
ATOM 843 O O . LYS A 1 96 ? 27.063 -18.573 19.439 1.00 43.16 96 LYS A O 1
ATOM 848 N N . SER A 1 97 ? 25.251 -18.807 18.158 1.00 47.38 97 SER A N 1
ATOM 849 C CA . SER A 1 97 ? 25.372 -20.268 18.038 1.00 47.38 97 SER A CA 1
ATOM 850 C C . SER A 1 97 ? 25.161 -20.730 16.596 1.00 47.38 97 SER A C 1
ATOM 852 O O . SER A 1 97 ? 24.137 -21.302 16.237 1.00 47.38 97 SER A O 1
ATOM 854 N N . LYS A 1 98 ? 26.106 -20.396 15.714 1.00 47.38 98 LYS A N 1
ATOM 855 C CA . LYS A 1 98 ? 26.183 -21.010 14.374 1.00 47.38 98 LYS A CA 1
ATOM 856 C C . LYS A 1 98 ? 27.603 -21.145 13.822 1.00 47.38 98 LYS A C 1
ATOM 858 O O . LYS A 1 98 ? 27.771 -21.564 12.685 1.00 47.38 98 LYS A O 1
ATOM 863 N N . ALA A 1 99 ? 28.624 -20.835 14.624 1.00 48.97 99 ALA A N 1
ATOM 864 C CA . ALA A 1 99 ? 30.023 -20.960 14.215 1.00 48.97 99 ALA A CA 1
ATOM 865 C C . ALA A 1 99 ? 30.546 -22.412 14.235 1.00 48.97 99 ALA A C 1
ATOM 867 O O . ALA A 1 99 ? 31.613 -22.667 13.696 1.00 48.97 99 ALA A O 1
ATOM 868 N N . LEU A 1 100 ? 29.800 -23.372 14.803 1.00 51.75 100 LEU A N 1
ATOM 869 C CA . LEU A 1 100 ? 30.243 -24.773 14.915 1.00 51.75 100 LEU A CA 1
ATOM 870 C C . LEU A 1 100 ? 29.514 -25.754 13.982 1.00 51.75 100 LEU A C 1
ATOM 872 O O . LEU A 1 100 ? 29.871 -26.923 13.924 1.00 51.75 100 LEU A O 1
ATOM 876 N N . SER A 1 101 ? 28.530 -25.297 13.207 1.00 48.50 101 SER A N 1
ATOM 877 C CA . SER A 1 101 ? 27.726 -26.151 12.314 1.00 48.50 101 SER A CA 1
ATOM 878 C C . SER A 1 101 ? 28.032 -25.949 10.821 1.00 48.50 101 SER A C 1
ATOM 880 O O . SER A 1 101 ? 27.247 -26.361 9.973 1.00 48.50 101 SER A O 1
ATOM 882 N N . HIS A 1 102 ? 29.157 -25.306 10.484 1.00 49.94 102 HIS A N 1
ATOM 883 C CA . HIS A 1 102 ? 29.552 -25.004 9.098 1.00 49.94 102 HIS A CA 1
ATOM 884 C C . HIS A 1 102 ? 30.576 -25.977 8.487 1.00 49.94 102 HIS A C 1
ATOM 886 O O . HIS A 1 102 ? 30.966 -25.788 7.340 1.00 49.94 102 HIS A O 1
ATOM 892 N N . GLN A 1 103 ? 31.009 -27.015 9.209 1.00 54.69 103 GLN A N 1
ATOM 893 C CA . GLN A 1 103 ? 32.070 -27.911 8.727 1.00 54.69 103 GLN A CA 1
ATOM 894 C C . GLN A 1 103 ? 31.580 -29.146 7.951 1.00 54.69 103 GLN A C 1
ATOM 896 O O . GLN A 1 103 ? 32.411 -29.804 7.344 1.00 54.69 103 GLN A O 1
ATOM 901 N N . LEU A 1 104 ? 30.278 -29.473 7.920 1.00 48.78 104 LEU A N 1
ATOM 902 C CA . LEU A 1 104 ? 29.807 -30.743 7.324 1.00 48.78 104 LEU A CA 1
ATOM 903 C C . LEU A 1 104 ? 28.519 -30.659 6.484 1.00 48.78 104 LEU A C 1
ATOM 905 O O . LEU A 1 104 ? 27.818 -31.655 6.352 1.00 48.78 104 LEU A O 1
ATOM 909 N N . SER A 1 105 ? 28.183 -29.512 5.887 1.00 44.81 105 SER A N 1
ATOM 910 C CA . SER A 1 105 ? 27.037 -29.453 4.964 1.00 44.81 105 SER A CA 1
ATOM 911 C C . SER A 1 105 ? 27.482 -29.095 3.552 1.00 44.81 105 SER A C 1
ATOM 913 O O . SER A 1 105 ? 27.838 -27.953 3.253 1.00 44.81 105 SER A O 1
ATOM 915 N N . LEU A 1 106 ? 27.478 -30.117 2.695 1.00 42.62 106 LEU A N 1
ATOM 916 C CA . LEU A 1 106 ? 27.559 -30.007 1.248 1.00 42.62 106 LEU A CA 1
ATOM 917 C C . LEU A 1 106 ? 26.365 -29.162 0.779 1.00 42.62 106 LEU A C 1
ATOM 919 O O . LEU A 1 106 ? 25.236 -29.632 0.739 1.00 42.62 106 LEU A O 1
ATOM 923 N N . LYS A 1 107 ? 26.657 -27.889 0.507 1.00 46.03 107 LYS A N 1
ATOM 924 C CA . LYS A 1 107 ? 25.838 -26.844 -0.119 1.00 46.03 107 LYS A CA 1
ATOM 925 C C . LYS A 1 107 ? 24.591 -27.359 -0.862 1.00 46.03 107 LYS A C 1
ATOM 927 O O . LYS A 1 107 ? 24.600 -27.490 -2.083 1.00 46.03 107 LYS A O 1
ATOM 932 N N . GLU A 1 108 ? 23.489 -27.529 -0.140 1.00 39.91 108 GLU A N 1
ATOM 933 C CA . GLU A 1 108 ? 22.161 -27.397 -0.725 1.00 39.91 108 GLU A CA 1
ATOM 934 C C . GLU A 1 108 ? 21.813 -25.908 -0.672 1.00 39.91 108 GLU A C 1
ATOM 936 O O . GLU A 1 108 ? 21.848 -25.268 0.383 1.00 39.91 108 GLU A O 1
ATOM 941 N N . ASN A 1 109 ? 21.612 -25.323 -1.850 1.00 40.12 109 ASN A N 1
ATOM 942 C CA . ASN A 1 109 ? 21.389 -23.901 -2.043 1.00 40.12 109 ASN A CA 1
ATOM 943 C C . ASN A 1 109 ? 20.160 -23.452 -1.243 1.00 40.12 109 ASN A C 1
ATOM 945 O O . ASN A 1 109 ? 19.023 -23.618 -1.681 1.00 40.12 109 ASN A O 1
ATOM 949 N N . GLY A 1 110 ? 20.397 -22.856 -0.074 1.00 37.84 110 GLY A N 1
ATOM 950 C CA . GLY A 1 110 ? 19.380 -22.132 0.670 1.00 37.84 110 GLY A CA 1
ATOM 951 C C . GLY A 1 110 ? 18.863 -20.993 -0.198 1.00 37.84 110 GLY A C 1
ATOM 952 O O . GLY A 1 110 ? 19.512 -19.956 -0.320 1.00 37.84 110 GLY A O 1
ATOM 953 N N . LEU A 1 111 ? 17.710 -21.210 -0.828 1.00 47.84 111 LEU A N 1
ATOM 954 C CA . LEU A 1 111 ? 16.936 -20.168 -1.482 1.00 47.84 111 LEU A CA 1
ATOM 955 C C . LEU A 1 111 ? 16.789 -19.008 -0.481 1.00 47.84 111 LEU A C 1
ATOM 957 O O . LEU A 1 111 ? 16.230 -19.229 0.600 1.00 47.84 111 LEU A O 1
ATOM 961 N N . PRO A 1 112 ? 17.276 -17.789 -0.786 1.00 45.84 112 PRO A N 1
ATOM 962 C CA . PRO A 1 112 ? 16.961 -16.638 0.043 1.00 45.84 112 PRO A CA 1
ATOM 963 C C . PRO A 1 112 ? 15.439 -16.522 0.079 1.00 45.84 112 PRO A C 1
ATOM 965 O O . PRO A 1 112 ? 14.775 -16.693 -0.948 1.00 45.84 112 PRO A O 1
ATOM 968 N N . SER A 1 113 ? 14.896 -16.337 1.282 1.00 42.88 113 SER A N 1
ATOM 969 C CA . SER A 1 113 ? 13.467 -16.410 1.568 1.00 42.88 113 SER A CA 1
ATOM 970 C C . SER A 1 113 ? 12.656 -15.707 0.486 1.00 42.88 113 SER A C 1
ATOM 972 O O . SER A 1 113 ? 12.675 -14.484 0.357 1.00 42.88 113 SER A O 1
ATOM 974 N N . ARG A 1 114 ? 11.932 -16.508 -0.298 1.00 48.81 114 ARG A N 1
ATOM 975 C CA . ARG A 1 114 ? 10.992 -16.079 -1.333 1.00 48.81 114 ARG A CA 1
ATOM 976 C C . ARG A 1 114 ? 9.753 -15.465 -0.680 1.00 48.81 114 ARG A C 1
ATOM 978 O O . ARG A 1 114 ? 8.656 -16.002 -0.814 1.00 48.81 114 ARG A O 1
ATOM 985 N N . ARG A 1 115 ? 9.911 -14.388 0.084 1.00 43.62 115 ARG A N 1
ATOM 986 C CA . ARG A 1 115 ? 8.798 -13.599 0.606 1.00 43.62 115 ARG A CA 1
ATOM 987 C C . ARG A 1 115 ? 9.157 -12.119 0.527 1.00 43.62 115 ARG A C 1
ATOM 989 O O . ARG A 1 115 ? 10.054 -11.641 1.205 1.00 43.62 115 ARG A O 1
ATOM 996 N N . THR A 1 116 ? 8.447 -11.460 -0.390 1.00 46.38 116 THR A N 1
ATOM 997 C CA . THR A 1 116 ? 8.031 -10.046 -0.337 1.00 46.38 116 THR A CA 1
ATOM 998 C C . THR A 1 116 ? 9.067 -8.930 -0.359 1.00 46.38 116 THR A C 1
ATOM 1000 O O . THR A 1 116 ? 8.660 -7.786 -0.456 1.00 46.38 116 THR A O 1
ATOM 1003 N N . GLN A 1 117 ? 10.359 -9.219 -0.484 1.00 51.34 117 GLN A N 1
ATOM 1004 C CA . GLN A 1 117 ? 11.347 -8.228 -0.928 1.00 51.34 117 GLN A CA 1
ATOM 1005 C C . GLN A 1 117 ? 11.351 -8.148 -2.468 1.00 51.34 117 GLN A C 1
ATOM 1007 O O . GLN A 1 117 ? 12.275 -8.636 -3.122 1.00 51.34 117 GLN A O 1
ATOM 1012 N N . ARG A 1 118 ? 10.255 -7.682 -3.083 1.00 53.69 118 ARG A N 1
ATOM 1013 C CA . ARG A 1 118 ? 10.155 -7.586 -4.556 1.00 53.69 118 ARG A CA 1
ATOM 1014 C C . ARG A 1 118 ? 10.229 -6.164 -5.097 1.00 53.69 118 ARG A C 1
ATOM 1016 O O . ARG A 1 118 ? 10.698 -6.020 -6.214 1.00 53.69 118 ARG A O 1
ATOM 1023 N N . GLU A 1 119 ? 9.837 -5.149 -4.333 1.00 53.47 119 GLU A N 1
ATOM 1024 C CA . GLU A 1 119 ? 9.853 -3.756 -4.811 1.00 53.47 119 GLU A CA 1
ATOM 1025 C C . GLU A 1 119 ? 11.135 -3.011 -4.433 1.00 53.47 119 GLU A C 1
ATOM 1027 O O . GLU A 1 119 ? 11.740 -2.375 -5.286 1.00 53.47 119 GLU A O 1
ATOM 1032 N N . THR A 1 120 ? 11.638 -3.170 -3.209 1.00 59.31 120 THR A N 1
ATOM 1033 C CA . THR A 1 120 ? 12.908 -2.555 -2.772 1.00 59.31 120 THR A CA 1
ATOM 1034 C C . THR A 1 120 ? 14.151 -3.393 -3.076 1.00 59.31 120 THR A C 1
ATOM 1036 O O . THR A 1 120 ? 15.268 -3.032 -2.701 1.00 59.31 120 THR A O 1
ATOM 1039 N N . ARG A 1 121 ? 13.999 -4.537 -3.751 1.00 77.31 121 ARG A N 1
ATOM 1040 C CA . ARG A 1 121 ? 15.143 -5.374 -4.117 1.00 77.31 121 ARG A CA 1
ATOM 1041 C C . ARG A 1 121 ? 15.876 -4.755 -5.295 1.00 77.31 121 ARG A C 1
ATOM 1043 O O . ARG A 1 121 ? 15.358 -4.745 -6.406 1.00 77.31 121 ARG A O 1
ATOM 1050 N N . GLU A 1 122 ? 17.107 -4.325 -5.064 1.00 86.56 122 GLU A N 1
ATOM 1051 C CA . GLU A 1 122 ? 18.008 -3.957 -6.148 1.00 86.56 122 GLU A CA 1
ATOM 1052 C C . GLU A 1 122 ? 18.448 -5.201 -6.932 1.00 86.56 122 GLU A C 1
ATOM 1054 O O . GLU A 1 122 ? 18.777 -6.252 -6.369 1.00 86.56 122 GLU A O 1
ATOM 1059 N N . VAL A 1 123 ? 18.446 -5.071 -8.250 1.00 88.69 123 VAL A N 1
ATOM 1060 C CA . VAL A 1 123 ? 18.895 -6.064 -9.219 1.00 88.69 123 VAL A CA 1
ATOM 1061 C C . VAL A 1 123 ? 19.969 -5.448 -10.103 1.00 88.69 123 VAL A C 1
ATOM 1063 O O . VAL A 1 123 ? 19.992 -4.240 -10.339 1.00 88.69 123 VAL A O 1
ATOM 1066 N N . LEU A 1 124 ? 20.880 -6.295 -10.576 1.00 90.88 124 LEU A N 1
ATOM 1067 C CA . LEU A 1 124 ? 21.848 -5.923 -11.596 1.00 90.88 124 LEU A CA 1
ATOM 1068 C C . LEU A 1 124 ? 21.312 -6.391 -12.949 1.00 90.88 124 LEU A C 1
ATOM 1070 O O . LEU A 1 124 ? 21.188 -7.594 -13.180 1.00 90.88 124 LEU A O 1
ATOM 1074 N N . CYS A 1 125 ? 20.983 -5.442 -13.816 1.00 89.00 125 CYS A N 1
ATOM 1075 C CA . CYS A 1 125 ? 20.491 -5.679 -15.166 1.00 89.00 125 CYS A CA 1
ATOM 1076 C C . CYS A 1 125 ? 21.618 -5.450 -16.177 1.00 89.00 125 CYS A C 1
ATOM 1078 O O . CYS A 1 125 ? 22.369 -4.484 -16.056 1.00 89.00 125 CYS A O 1
ATOM 1080 N N . HIS A 1 126 ? 21.709 -6.312 -17.189 1.00 91.75 126 HIS A N 1
ATOM 1081 C CA . HIS A 1 126 ? 22.568 -6.093 -18.351 1.00 91.75 126 HIS A CA 1
ATOM 1082 C C . HIS A 1 126 ? 21.715 -5.599 -19.517 1.00 91.75 126 HIS A C 1
ATOM 1084 O O . HIS A 1 126 ? 20.866 -6.337 -20.016 1.00 91.75 126 HIS A O 1
ATOM 1090 N N . VAL A 1 127 ? 21.921 -4.346 -19.920 1.00 93.06 127 VAL A N 1
ATOM 1091 C CA . VAL A 1 127 ? 21.242 -3.724 -21.062 1.00 93.06 127 VAL A CA 1
ATOM 1092 C C . VAL A 1 127 ? 22.186 -3.772 -22.253 1.00 93.06 127 VAL A C 1
ATOM 1094 O O . VAL A 1 127 ? 23.211 -3.097 -22.256 1.00 93.06 127 VAL A O 1
ATOM 1097 N N . TYR A 1 128 ? 21.869 -4.606 -23.237 1.00 92.38 128 TYR A N 1
ATOM 1098 C CA . TYR A 1 128 ? 22.680 -4.760 -24.441 1.00 92.38 128 TYR A CA 1
ATOM 1099 C C . TYR A 1 128 ? 22.485 -3.559 -25.370 1.00 92.38 128 TYR A C 1
ATOM 1101 O O . TYR A 1 128 ? 21.350 -3.215 -25.695 1.00 92.38 128 TYR A O 1
ATOM 1109 N N . VAL A 1 129 ? 23.592 -2.934 -25.775 1.00 89.94 129 VAL A N 1
ATOM 1110 C CA . VAL A 1 129 ? 23.616 -1.809 -26.729 1.00 89.94 129 VAL A CA 1
ATOM 1111 C C . VAL A 1 129 ? 23.936 -2.325 -28.137 1.00 89.94 129 VAL A C 1
ATOM 1113 O O . VAL A 1 129 ? 23.361 -1.865 -29.118 1.00 89.94 129 VAL A O 1
ATOM 1116 N N . SER A 1 130 ? 24.797 -3.343 -28.231 1.00 85.94 130 SER A N 1
ATOM 1117 C CA . SER A 1 130 ? 25.093 -4.107 -29.451 1.00 85.94 130 SER A CA 1
ATOM 1118 C C . SER A 1 130 ? 25.067 -5.616 -29.160 1.00 85.94 130 SER A C 1
ATOM 1120 O O . SER A 1 130 ? 24.794 -6.037 -28.036 1.00 85.94 130 SER A O 1
ATOM 1122 N N . MET A 1 131 ? 25.358 -6.456 -30.163 1.00 84.75 131 MET A N 1
ATOM 1123 C CA . MET A 1 131 ? 25.425 -7.919 -29.980 1.00 84.75 131 MET A CA 1
ATOM 1124 C C . MET A 1 131 ? 26.495 -8.357 -28.966 1.00 84.75 131 MET A C 1
ATOM 1126 O O . MET A 1 131 ? 26.371 -9.419 -28.362 1.00 84.75 131 MET A O 1
ATOM 1130 N N . ASP A 1 132 ? 27.537 -7.552 -28.789 1.00 88.69 132 ASP A N 1
ATOM 1131 C CA . ASP A 1 132 ? 28.741 -7.855 -28.014 1.00 88.69 132 ASP A CA 1
ATOM 1132 C C . ASP A 1 132 ? 29.004 -6.874 -26.861 1.00 88.69 132 ASP A C 1
ATOM 1134 O O . ASP A 1 132 ? 29.894 -7.119 -26.046 1.00 88.69 132 ASP A O 1
ATOM 1138 N N . SER A 1 133 ? 28.221 -5.797 -26.742 1.00 92.06 133 SER A N 1
ATOM 1139 C CA . SER A 1 133 ? 28.365 -4.805 -25.674 1.00 92.06 133 SER A CA 1
ATOM 1140 C C . SER A 1 133 ? 27.089 -4.649 -24.854 1.00 92.06 133 SER A C 1
ATOM 1142 O O . SER A 1 133 ? 25.969 -4.627 -25.375 1.00 92.06 133 SER A O 1
ATOM 1144 N N . TYR A 1 134 ? 27.264 -4.522 -23.540 1.00 94.00 134 TYR A N 1
ATOM 1145 C CA . TYR A 1 134 ? 26.179 -4.266 -22.603 1.00 94.00 134 TYR A CA 1
ATOM 1146 C C . TYR A 1 134 ? 26.606 -3.301 -21.500 1.00 94.00 134 TYR A C 1
ATOM 1148 O O . TYR A 1 134 ? 27.782 -3.199 -21.149 1.00 94.00 134 TYR A O 1
ATOM 1156 N N . LEU A 1 135 ? 25.618 -2.645 -20.899 1.00 93.69 135 LEU A N 1
ATOM 1157 C CA . LEU A 1 135 ? 25.761 -1.842 -19.694 1.00 93.69 135 LEU A CA 1
ATOM 1158 C C . LEU A 1 135 ? 25.193 -2.575 -18.483 1.00 93.69 135 LEU A C 1
ATOM 1160 O O . LEU A 1 135 ? 24.049 -3.032 -18.492 1.00 93.69 135 LEU A O 1
ATOM 1164 N N . SER A 1 136 ? 25.987 -2.659 -17.417 1.00 93.06 136 SER A N 1
ATOM 1165 C CA . SER A 1 136 ? 25.537 -3.146 -16.112 1.00 93.06 136 SER A CA 1
ATOM 1166 C C . SER A 1 136 ? 24.885 -2.010 -15.323 1.00 93.06 136 SER A C 1
ATOM 1168 O O . SER A 1 136 ? 25.563 -1.102 -14.832 1.00 93.06 136 SER A O 1
ATOM 1170 N N . VAL A 1 137 ? 23.567 -2.075 -15.164 1.00 91.94 137 VAL A N 1
ATOM 1171 C CA . VAL A 1 137 ? 22.767 -1.079 -14.444 1.00 91.94 137 VAL A CA 1
ATOM 1172 C C . VAL A 1 137 ? 22.217 -1.700 -13.168 1.00 91.94 137 VAL A C 1
ATOM 1174 O O . VAL A 1 137 ? 21.591 -2.759 -13.198 1.00 91.94 137 VAL A O 1
ATOM 1177 N N . ARG A 1 138 ? 22.456 -1.049 -12.029 1.00 91.50 138 ARG A N 1
ATOM 1178 C CA . ARG A 1 138 ? 21.876 -1.445 -10.744 1.00 91.50 138 ARG A CA 1
ATOM 1179 C C . ARG A 1 138 ? 20.591 -0.653 -10.545 1.00 91.50 138 ARG A C 1
ATOM 1181 O O . ARG A 1 138 ? 20.644 0.568 -10.502 1.00 91.50 138 ARG A O 1
ATOM 1188 N N . SER A 1 139 ? 19.456 -1.336 -10.461 1.00 89.31 139 SER A N 1
ATOM 1189 C CA . SER A 1 139 ? 18.144 -0.691 -10.355 1.00 89.31 139 SER A CA 1
ATOM 1190 C C . SER A 1 139 ? 17.198 -1.498 -9.475 1.00 89.31 139 SER A C 1
ATOM 1192 O O . SER A 1 139 ? 17.490 -2.641 -9.131 1.00 89.31 139 SER A O 1
ATOM 1194 N N . LEU A 1 140 ? 16.063 -0.921 -9.093 1.00 88.56 140 LEU A N 1
ATOM 1195 C CA . LEU A 1 140 ? 15.027 -1.642 -8.359 1.00 88.56 140 LEU A CA 1
ATOM 1196 C C . LEU A 1 140 ? 14.361 -2.681 -9.265 1.00 88.56 140 LEU A C 1
ATOM 1198 O O . LEU A 1 140 ? 14.124 -2.436 -10.444 1.00 88.56 140 LEU A O 1
ATOM 1202 N N . ALA A 1 141 ? 14.000 -3.837 -8.712 1.00 85.88 141 ALA A N 1
ATOM 1203 C CA . ALA A 1 141 ? 13.291 -4.882 -9.450 1.00 85.88 141 ALA A CA 1
ATOM 1204 C C . ALA A 1 141 ? 11.910 -4.430 -9.968 1.00 85.88 141 ALA A C 1
ATOM 1206 O O . ALA A 1 141 ? 11.373 -5.050 -10.882 1.00 85.88 141 ALA A O 1
ATOM 1207 N N . SER A 1 142 ? 11.347 -3.362 -9.398 1.00 84.19 142 SER A N 1
ATOM 1208 C CA . SER A 1 142 ? 10.096 -2.725 -9.821 1.00 84.19 142 SER A CA 1
ATOM 1209 C C . SER A 1 142 ? 10.284 -1.536 -10.771 1.00 84.19 142 SER A C 1
ATOM 1211 O O . SER A 1 142 ? 9.308 -0.847 -11.068 1.00 84.19 142 SER A O 1
ATOM 1213 N N . VAL A 1 143 ? 11.509 -1.263 -11.241 1.00 89.56 143 VAL A N 1
ATOM 1214 C CA . VAL A 1 143 ? 11.777 -0.1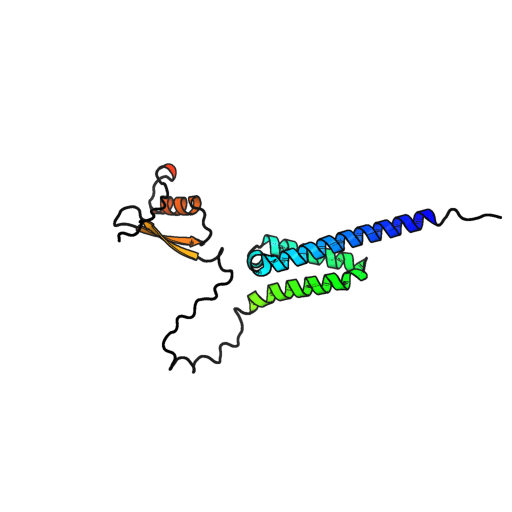27 -12.131 1.00 89.56 143 VAL A CA 1
ATOM 1215 C C . VAL A 1 143 ? 10.917 -0.201 -13.397 1.00 89.56 143 VAL A C 1
ATOM 1217 O O . VAL A 1 143 ? 10.797 -1.243 -14.043 1.00 89.56 143 VAL A O 1
ATOM 1220 N N . VAL A 1 144 ? 10.315 0.929 -13.762 1.00 90.81 144 VAL A N 1
ATOM 1221 C CA . VAL A 1 144 ? 9.569 1.070 -15.017 1.00 90.81 144 VAL A CA 1
ATOM 1222 C C . VAL A 1 144 ? 10.565 1.218 -16.168 1.00 90.81 144 VAL A C 1
ATOM 1224 O O . VAL A 1 144 ? 11.594 1.872 -16.011 1.00 90.81 144 VAL A O 1
ATOM 1227 N N . ALA A 1 145 ? 10.246 0.665 -17.343 1.00 91.44 145 ALA A N 1
ATOM 1228 C CA . ALA A 1 145 ? 11.114 0.706 -18.525 1.00 91.44 145 ALA A CA 1
ATOM 1229 C C . ALA A 1 145 ? 11.663 2.113 -18.832 1.00 91.44 145 ALA A C 1
ATOM 1231 O O . ALA A 1 145 ? 12.844 2.254 -19.120 1.00 91.44 145 ALA A O 1
ATOM 1232 N N . GLN A 1 146 ? 10.840 3.157 -18.690 1.00 91.81 146 GLN A N 1
ATOM 1233 C CA . GLN A 1 146 ? 11.265 4.544 -18.894 1.00 91.81 146 GLN A CA 1
ATOM 1234 C C . GLN A 1 146 ? 12.357 4.992 -17.910 1.00 91.81 146 GLN A C 1
ATOM 1236 O O . GLN A 1 146 ? 13.316 5.631 -18.324 1.00 91.81 146 GLN A O 1
ATOM 1241 N N . GLY A 1 147 ? 12.243 4.633 -16.627 1.00 91.56 147 GLY A N 1
ATOM 1242 C CA . GLY A 1 147 ? 13.257 4.972 -15.625 1.00 91.56 147 GLY A CA 1
ATOM 1243 C C . GLY A 1 147 ? 14.578 4.246 -15.878 1.00 91.56 147 GLY A C 1
ATOM 1244 O O . GLY A 1 147 ? 15.645 4.834 -15.737 1.00 91.56 147 GLY A O 1
ATOM 1245 N N . LEU A 1 148 ? 14.511 2.987 -16.326 1.00 92.44 148 LEU A N 1
ATOM 1246 C CA . LEU A 1 148 ? 15.702 2.248 -16.746 1.00 92.44 148 LEU A CA 1
ATOM 1247 C C . LEU A 1 148 ? 16.337 2.863 -18.004 1.00 92.44 148 LEU A C 1
ATOM 1249 O O . LEU A 1 148 ? 17.557 2.955 -18.084 1.00 92.44 148 LEU A O 1
ATOM 1253 N N . LEU A 1 149 ? 15.522 3.284 -18.973 1.00 93.50 149 LEU A N 1
ATOM 1254 C CA . LEU A 1 149 ? 15.989 3.900 -20.213 1.00 93.50 149 LEU A CA 1
ATOM 1255 C C . LEU A 1 149 ? 16.666 5.253 -19.962 1.00 93.50 149 LEU A C 1
ATOM 1257 O O . LEU A 1 149 ? 17.694 5.525 -20.571 1.00 93.50 149 LEU A O 1
ATOM 1261 N N . GLN A 1 150 ? 16.145 6.055 -19.030 1.00 93.25 150 GLN A N 1
ATOM 1262 C CA . GLN A 1 150 ? 16.768 7.313 -18.620 1.00 93.25 150 GLN A CA 1
ATOM 1263 C C . GLN A 1 150 ? 18.152 7.094 -17.988 1.00 93.25 150 GLN A C 1
ATOM 1265 O O . GLN A 1 150 ? 19.115 7.723 -18.412 1.00 93.25 150 GLN A O 1
ATOM 1270 N N . GLU A 1 151 ? 18.280 6.155 -17.046 1.00 92.06 151 GLU A N 1
ATOM 1271 C CA . GLU A 1 151 ? 19.578 5.804 -16.439 1.00 92.06 151 GLU A CA 1
ATOM 1272 C C . GLU A 1 151 ? 20.592 5.324 -17.496 1.00 92.06 151 GLU A C 1
ATOM 1274 O O . GLU A 1 151 ? 21.785 5.607 -17.407 1.00 92.06 151 GLU A O 1
ATOM 1279 N N . VAL A 1 152 ? 20.131 4.596 -18.518 1.00 93.25 152 VAL A N 1
ATOM 1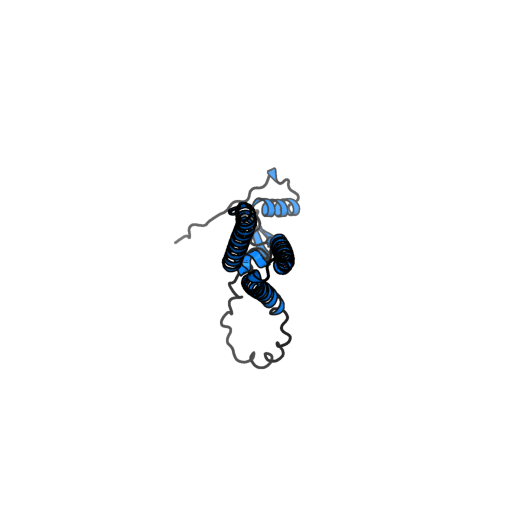280 C CA . VAL A 1 152 ? 20.980 4.166 -19.639 1.00 93.25 152 VAL A CA 1
ATOM 1281 C C . VAL A 1 152 ? 21.390 5.351 -20.518 1.00 93.25 152 VAL A C 1
ATOM 1283 O O . VAL A 1 152 ? 22.565 5.444 -20.868 1.00 93.25 152 VAL A O 1
ATOM 1286 N N . ALA A 1 153 ? 20.462 6.256 -20.842 1.00 93.88 153 ALA A N 1
ATOM 1287 C CA . ALA A 1 153 ? 20.720 7.461 -21.633 1.00 93.88 153 ALA A CA 1
ATOM 1288 C C . ALA A 1 153 ? 21.787 8.351 -20.976 1.00 93.88 153 ALA A C 1
ATOM 1290 O O . ALA A 1 153 ? 22.764 8.726 -21.620 1.00 93.88 153 ALA A O 1
ATOM 1291 N N . GLU A 1 154 ? 21.653 8.592 -19.668 1.00 93.06 154 GLU A N 1
ATOM 1292 C CA . GLU A 1 154 ? 22.600 9.387 -18.877 1.00 93.06 154 GLU A CA 1
ATOM 1293 C C . GLU A 1 154 ? 24.005 8.768 -18.855 1.00 93.06 154 GLU A C 1
ATOM 1295 O O . GLU A 1 154 ? 25.003 9.483 -18.927 1.00 93.06 154 GLU A O 1
ATOM 1300 N N . ARG A 1 155 ? 24.113 7.434 -18.801 1.00 92.06 155 ARG A N 1
ATOM 1301 C CA . ARG A 1 155 ? 25.416 6.746 -18.833 1.00 92.06 155 ARG A CA 1
ATOM 1302 C C . ARG A 1 155 ? 26.058 6.688 -20.213 1.00 92.06 155 ARG A C 1
ATOM 1304 O O . ARG A 1 155 ? 27.278 6.560 -20.292 1.00 92.06 155 ARG A O 1
ATOM 1311 N N . LEU A 1 156 ? 25.251 6.707 -21.270 1.00 91.56 156 LEU A N 1
ATOM 1312 C CA . LEU A 1 156 ? 25.721 6.719 -22.655 1.00 91.56 156 LEU A CA 1
ATOM 1313 C C . LEU A 1 156 ? 25.996 8.134 -23.177 1.00 91.56 156 LEU A C 1
ATOM 1315 O O . LEU A 1 156 ? 26.597 8.250 -24.240 1.00 91.56 156 LEU A O 1
ATOM 1319 N N . ASP A 1 157 ? 25.593 9.172 -22.436 1.00 93.38 157 ASP A N 1
ATOM 1320 C CA . ASP A 1 157 ? 25.656 10.581 -22.848 1.00 93.38 157 ASP A CA 1
ATOM 1321 C C . ASP A 1 157 ? 24.924 10.831 -24.181 1.00 93.38 157 ASP A C 1
ATOM 1323 O O . ASP A 1 157 ? 25.412 11.509 -25.084 1.00 93.38 157 ASP A O 1
ATOM 1327 N N . VAL A 1 158 ? 23.737 10.229 -24.317 1.00 93.25 158 VAL A N 1
ATOM 1328 C CA . VAL A 1 158 ? 22.864 10.354 -25.496 1.00 93.25 158 VAL A CA 1
ATOM 1329 C C . VAL A 1 158 ? 21.470 10.827 -25.082 1.00 93.25 158 VAL A C 1
ATOM 1331 O O . VAL A 1 158 ? 21.023 10.525 -23.970 1.00 93.25 158 VAL A O 1
ATOM 1334 N N . PRO A 1 159 ? 20.751 11.559 -25.949 1.00 92.19 159 PRO A N 1
ATOM 1335 C CA . PRO A 1 159 ? 19.397 12.001 -25.644 1.00 92.19 159 PRO A CA 1
ATOM 1336 C C . PRO A 1 159 ? 18.432 10.813 -25.537 1.00 92.19 159 PRO A C 1
ATOM 1338 O O . PRO A 1 159 ? 18.540 9.818 -26.256 1.00 92.19 159 PRO A O 1
ATOM 1341 N N . LEU A 1 160 ? 17.456 10.932 -24.634 1.00 91.75 160 LEU A N 1
ATOM 1342 C CA . LEU A 1 160 ? 16.494 9.868 -24.341 1.00 91.75 160 LEU A CA 1
ATOM 1343 C C . LEU A 1 160 ? 15.665 9.486 -25.576 1.00 91.75 160 LEU A C 1
ATOM 1345 O O . LEU A 1 160 ? 15.310 8.322 -25.749 1.00 91.75 160 LEU A O 1
ATOM 1349 N N . GLU A 1 161 ? 15.373 10.462 -26.433 1.00 92.69 161 GLU A N 1
ATOM 1350 C CA . GLU A 1 161 ? 14.574 10.323 -27.651 1.00 92.69 161 GLU A CA 1
ATOM 1351 C C . GLU A 1 161 ? 15.241 9.438 -28.713 1.00 92.69 161 GLU A C 1
ATOM 1353 O O . GLU A 1 161 ? 14.555 8.916 -29.592 1.00 92.69 161 GLU A O 1
ATOM 1358 N N . GLU A 1 162 ? 16.560 9.247 -28.630 1.00 90.81 162 GLU A N 1
ATOM 1359 C CA . GLU A 1 162 ? 17.320 8.385 -29.541 1.00 90.81 162 GLU A CA 1
ATOM 1360 C C . GLU A 1 162 ? 17.378 6.924 -29.072 1.00 90.81 162 GLU A C 1
ATOM 1362 O O . GLU A 1 162 ? 17.842 6.055 -29.814 1.00 90.81 162 GLU A O 1
ATOM 1367 N N . LEU A 1 163 ? 16.883 6.620 -27.867 1.00 92.31 163 LEU A N 1
ATOM 1368 C CA . LEU A 1 163 ? 16.936 5.282 -27.290 1.00 92.31 163 LEU A CA 1
ATOM 1369 C C . LEU A 1 163 ? 15.557 4.633 -27.154 1.00 92.31 163 LEU A C 1
ATOM 1371 O O . LEU A 1 163 ? 14.545 5.263 -26.857 1.00 92.31 163 LEU A O 1
ATOM 1375 N N . VAL A 1 164 ? 15.533 3.307 -27.298 1.00 93.38 164 VAL A N 1
ATOM 1376 C CA . VAL A 1 164 ? 14.360 2.473 -27.026 1.00 93.38 164 VAL A CA 1
ATOM 1377 C C . VAL A 1 164 ? 14.793 1.156 -26.389 1.00 93.38 164 VAL A C 1
ATOM 1379 O O . VAL A 1 164 ? 15.797 0.563 -26.778 1.00 93.38 164 VAL A O 1
ATOM 1382 N N . LEU A 1 165 ? 14.029 0.676 -25.405 1.00 92.88 165 LEU A N 1
ATOM 1383 C CA . LEU A 1 165 ? 14.237 -0.654 -24.833 1.00 92.88 165 LEU A CA 1
ATOM 1384 C C . LEU A 1 165 ? 13.454 -1.699 -25.625 1.00 92.88 165 LEU A C 1
ATOM 1386 O O . LEU A 1 165 ? 12.235 -1.605 -25.766 1.00 92.88 165 LEU A O 1
ATOM 1390 N N . LEU A 1 166 ? 14.157 -2.729 -26.092 1.00 91.62 166 LEU A N 1
ATOM 1391 C CA . LEU A 1 166 ? 13.588 -3.859 -26.820 1.00 91.62 166 LEU A CA 1
ATOM 1392 C C . LEU A 1 166 ? 13.697 -5.136 -25.984 1.00 91.62 166 LEU A C 1
ATOM 1394 O O . LEU A 1 166 ? 14.771 -5.497 -25.507 1.00 91.62 166 LEU A O 1
ATOM 1398 N N . ALA A 1 167 ? 12.581 -5.849 -25.841 1.00 89.50 167 ALA A N 1
ATOM 1399 C CA . ALA A 1 167 ? 12.562 -7.176 -25.242 1.00 89.50 167 ALA A CA 1
ATOM 1400 C C . ALA A 1 167 ? 12.792 -8.230 -26.332 1.00 89.50 167 ALA A C 1
ATOM 1402 O O . ALA A 1 167 ? 11.880 -8.570 -27.086 1.00 89.50 167 ALA A O 1
ATOM 1403 N N . VAL A 1 168 ? 14.015 -8.751 -26.417 1.00 85.44 168 VAL A N 1
ATOM 1404 C CA . VAL A 1 168 ? 14.345 -9.848 -27.333 1.00 85.44 168 VAL A CA 1
ATOM 1405 C C . VAL A 1 168 ? 14.118 -11.170 -26.611 1.00 85.44 168 VAL A C 1
ATOM 1407 O O . VAL A 1 168 ? 14.748 -11.454 -25.594 1.00 85.44 168 VAL A O 1
ATOM 1410 N N . THR A 1 169 ? 13.214 -11.990 -27.140 1.00 85.25 169 THR A N 1
ATOM 1411 C CA . THR A 1 169 ? 13.057 -13.381 -26.711 1.00 85.25 169 THR A CA 1
ATOM 1412 C C . THR A 1 169 ? 13.575 -14.268 -27.828 1.00 85.25 169 THR A C 1
ATOM 1414 O O . THR A 1 169 ? 13.142 -14.152 -28.970 1.00 85.25 169 THR A O 1
ATOM 1417 N N . TYR A 1 170 ? 14.543 -15.124 -27.516 1.00 79.31 170 TYR A N 1
ATOM 1418 C CA . TYR A 1 170 ? 15.007 -16.124 -28.465 1.00 79.31 170 TYR A CA 1
ATOM 1419 C C . TYR A 1 170 ? 14.058 -17.321 -28.365 1.00 79.31 170 TYR A C 1
ATOM 1421 O O . TYR A 1 170 ? 14.037 -17.971 -27.314 1.00 79.31 170 TYR A O 1
ATOM 1429 N N . PRO A 1 171 ? 13.250 -17.623 -29.398 1.00 67.88 171 PRO A N 1
ATOM 1430 C CA . PRO A 1 171 ? 12.598 -18.919 -29.463 1.00 67.88 171 PRO A CA 1
ATOM 1431 C C . PRO A 1 171 ? 13.731 -19.939 -29.562 1.00 67.88 171 PRO A C 1
ATOM 1433 O O . PRO A 1 171 ? 14.505 -19.904 -30.516 1.00 67.88 171 PRO A O 1
ATOM 1436 N N . GLY A 1 172 ? 13.910 -20.749 -28.517 1.00 57.19 172 GLY A N 1
ATOM 1437 C CA . GLY A 1 172 ? 15.020 -21.691 -28.421 1.00 57.19 172 GLY A CA 1
ATOM 1438 C C . GLY A 1 172 ? 15.190 -22.471 -29.722 1.00 57.19 172 GLY A C 1
ATOM 1439 O O . GLY A 1 172 ? 14.239 -23.087 -30.204 1.00 57.19 172 GLY A O 1
ATOM 1440 N N . GLY A 1 173 ? 16.393 -22.408 -30.293 1.00 51.59 173 GLY A N 1
ATOM 1441 C CA . GLY A 1 173 ? 16.799 -23.353 -31.320 1.00 51.59 173 GLY A CA 1
ATOM 1442 C C . GLY A 1 173 ? 16.751 -24.753 -30.719 1.00 51.59 173 GLY A C 1
ATOM 1443 O O . GLY A 1 173 ? 17.314 -24.979 -29.647 1.00 51.59 173 GLY A O 1
ATOM 1444 N N . ILE A 1 174 ? 16.004 -25.632 -31.384 1.00 40.69 174 ILE A N 1
ATOM 1445 C CA . ILE A 1 174 ? 16.067 -27.088 -31.218 1.00 40.69 174 ILE A CA 1
ATOM 1446 C C . ILE A 1 174 ? 17.507 -27.552 -31.449 1.00 40.69 174 ILE A C 1
ATOM 1448 O O . ILE A 1 174 ? 18.136 -27.021 -32.394 1.00 40.69 174 ILE A O 1
#

Foldseek 3Di:
DDDDDPPPVVVVVVVVVVVVVVVLVVVLVVVLVVCVVCVQVLLVDPVSVVVLVVNLVVLVVVCVVPVVCVVSNVSSVVSVVVSVVVVCVVVDPPVPPDPPPPPDDDDPDDDDPPDRQQFVDWDFDWQDPDPPDTDTDTDGNPDDQLNVLVVVCVVVVHDSVVDDGDDDDDPDDD

Sequence (174 aa):
MEPTYCSRRHHQGKDKGKEVLDRKRQVLHLVTQWTTLYRDFLREDEHVKLFMKTLYRFLLDDLYEYPTLEKEQKDLQKLLRLHRRHTAEEYSPHRKSKALSHQLSLKENGLPSRRTQRETREVLCHVYVSMDSYLSVRSLASVVAQGLLQEVAERLDVPLEELVLLAVTYPGGI

pLDDT: mean 73.45, std 18.96, range [34.84, 94.0]